Protein AF-A0A9D7HA13-F1 (afdb_monomer_lite)

Sequence (121 aa):
MLIRTLSVSSLLALLVPLTSACHSDDDHSHTSTFASCTAIIDACHPVDVGAGAIHDCHEAAHNATKEDDCAPKKATCVALCAAAGDGGAAADGAHSHAPADAALSVDAHDAAHAEDAAHSH

Structure (mmCIF, N/CA/C/O backbone):
data_AF-A0A9D7HA13-F1
#
_entry.id   AF-A0A9D7HA13-F1
#
loop_
_atom_site.group_PDB
_atom_site.id
_atom_site.type_symbol
_atom_site.label_atom_id
_atom_site.label_alt_id
_atom_site.label_comp_id
_atom_site.label_asym_id
_atom_site.label_entity_id
_atom_site.label_seq_id
_atom_site.pdbx_PDB_ins_code
_atom_site.Cartn_x
_atom_site.Cartn_y
_atom_site.Cartn_z
_atom_site.occupancy
_atom_site.B_iso_or_equiv
_atom_site.auth_seq_id
_atom_site.auth_comp_id
_atom_site.auth_asym_id
_atom_site.auth_atom_id
_atom_site.pdbx_PDB_model_num
ATOM 1 N N . MET A 1 1 ? -15.795 -51.499 35.881 1.00 47.88 1 MET A N 1
ATOM 2 C CA . MET A 1 1 ? -14.369 -51.705 36.213 1.00 47.88 1 MET A CA 1
ATOM 3 C C . MET A 1 1 ? -13.764 -50.340 36.509 1.00 47.88 1 MET A C 1
ATOM 5 O O . MET A 1 1 ? -13.631 -49.543 35.595 1.00 47.88 1 MET A O 1
ATOM 9 N N . LEU A 1 2 ? -13.525 -50.039 37.791 1.00 56.94 2 LEU A N 1
ATOM 10 C CA . LEU A 1 2 ? -12.894 -48.801 38.265 1.00 56.94 2 LEU A CA 1
ATOM 11 C C . LEU A 1 2 ? -11.391 -49.046 38.444 1.00 56.94 2 LEU A C 1
ATOM 13 O O . LEU A 1 2 ? -11.026 -49.949 39.198 1.00 56.94 2 LEU A O 1
ATOM 17 N N . ILE A 1 3 ? -10.530 -48.247 37.808 1.00 55.91 3 ILE A N 1
ATOM 18 C CA . ILE A 1 3 ? -9.073 -48.337 37.991 1.00 55.91 3 ILE A CA 1
ATOM 19 C C . ILE A 1 3 ? -8.544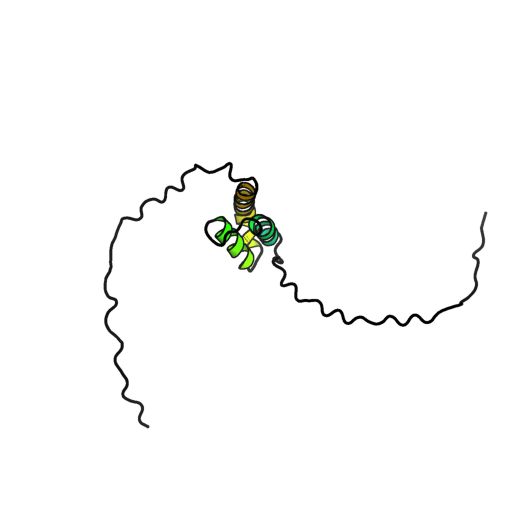 -47.024 38.582 1.00 55.91 3 ILE A C 1
ATOM 21 O O . ILE A 1 3 ? -8.319 -46.035 37.900 1.00 55.91 3 ILE A O 1
ATOM 25 N N . ARG A 1 4 ? -8.448 -47.083 39.912 1.00 63.69 4 ARG A N 1
ATOM 26 C CA . ARG A 1 4 ? -7.498 -46.489 40.866 1.00 63.69 4 ARG A CA 1
ATOM 27 C C . ARG A 1 4 ? -6.578 -45.354 40.387 1.00 63.69 4 ARG A C 1
ATOM 29 O O . ARG A 1 4 ? -5.593 -45.566 39.690 1.00 63.69 4 ARG A O 1
ATOM 36 N N . THR A 1 5 ? -6.843 -44.189 40.969 1.00 64.94 5 THR A N 1
ATOM 37 C CA . THR A 1 5 ? -5.931 -43.068 41.216 1.00 64.94 5 THR A CA 1
ATOM 38 C C . THR A 1 5 ? -4.673 -43.512 41.971 1.00 64.94 5 THR A C 1
ATOM 40 O O . THR A 1 5 ? -4.780 -44.033 43.085 1.00 64.94 5 THR A O 1
ATOM 43 N N . LEU A 1 6 ? -3.490 -43.259 41.408 1.00 60.09 6 LEU A N 1
ATOM 44 C CA . LEU A 1 6 ? -2.219 -43.321 42.130 1.00 60.09 6 LEU A CA 1
ATOM 45 C C . LEU A 1 6 ? -1.764 -41.903 42.467 1.00 60.09 6 LEU A C 1
ATOM 47 O O . LEU A 1 6 ? -1.550 -41.059 41.602 1.00 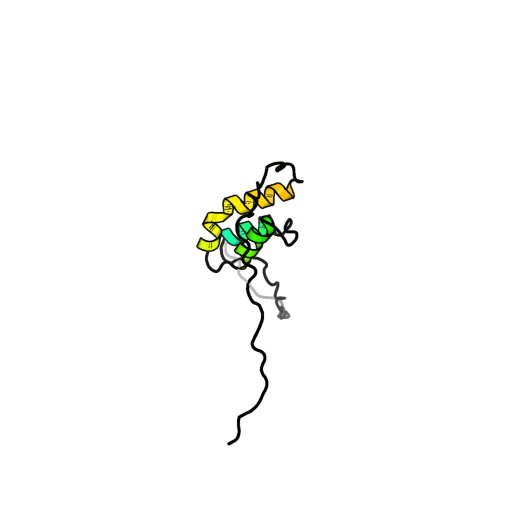60.09 6 LEU A O 1
ATOM 51 N N . SER A 1 7 ? -1.691 -41.688 43.773 1.00 66.25 7 SER A N 1
ATOM 52 C CA . SER A 1 7 ? -1.091 -40.561 44.463 1.00 66.25 7 SER A CA 1
ATOM 53 C C . SER A 1 7 ? 0.420 -40.784 44.605 1.00 66.25 7 SER A C 1
ATOM 55 O O . SER A 1 7 ? 0.874 -41.929 44.590 1.00 66.25 7 SER A O 1
ATOM 57 N N . VAL A 1 8 ? 1.132 -39.684 44.861 1.00 54.50 8 VAL A N 1
ATOM 58 C CA . VAL A 1 8 ? 2.224 -39.531 45.844 1.00 54.50 8 VAL A CA 1
ATOM 59 C C . VAL A 1 8 ? 3.491 -38.886 45.258 1.00 54.50 8 VAL A C 1
ATOM 61 O O . VAL A 1 8 ? 4.299 -39.507 44.581 1.00 54.50 8 VAL A O 1
ATOM 64 N N . SER A 1 9 ? 3.637 -37.627 45.678 1.00 48.59 9 SER A N 1
ATOM 65 C CA . SER A 1 9 ? 4.848 -36.947 46.153 1.00 48.59 9 SER A CA 1
ATOM 66 C C . SER A 1 9 ? 5.964 -36.561 45.192 1.00 48.59 9 SER A C 1
ATOM 68 O O . SER A 1 9 ? 6.802 -37.362 44.797 1.00 48.59 9 SER A O 1
ATOM 70 N N . SER A 1 10 ? 6.043 -35.237 45.023 1.00 62.81 10 SER A N 1
ATOM 71 C CA . SER A 1 10 ? 7.190 -34.403 45.399 1.00 62.81 10 SER A CA 1
ATOM 72 C C . SER A 1 10 ? 8.556 -35.071 45.366 1.00 62.81 10 SER A C 1
ATOM 74 O O . SER A 1 10 ? 8.919 -35.749 46.322 1.00 62.81 10 SER A O 1
ATOM 76 N N . LEU A 1 11 ? 9.363 -34.719 44.368 1.00 53.91 11 LEU A N 1
ATOM 77 C CA . LEU A 1 11 ? 10.794 -34.486 44.542 1.00 53.91 11 LEU A CA 1
ATOM 78 C C . LEU A 1 11 ? 11.316 -33.663 43.350 1.00 53.91 11 LEU A C 1
ATOM 80 O O . LEU A 1 11 ? 11.063 -34.034 42.211 1.00 53.91 11 LEU A O 1
ATOM 84 N N . LEU A 1 12 ? 12.112 -32.628 43.656 1.00 51.53 12 LEU A N 1
ATOM 85 C CA . LEU A 1 12 ? 13.052 -31.916 42.766 1.00 51.53 12 LEU A CA 1
ATOM 86 C C . LEU A 1 12 ? 12.430 -31.044 41.649 1.00 51.53 12 LEU A C 1
ATOM 88 O O . LEU A 1 12 ? 11.527 -31.457 40.948 1.00 51.53 12 LEU A O 1
ATOM 92 N N . ALA A 1 13 ? 12.886 -29.828 41.360 1.00 57.66 13 ALA A N 1
ATOM 93 C CA . ALA A 1 13 ? 14.067 -29.091 41.784 1.00 57.66 13 ALA A CA 1
ATOM 94 C C . ALA A 1 13 ? 13.825 -27.590 41.547 1.00 57.66 13 ALA A C 1
ATOM 96 O O . ALA A 1 13 ? 13.042 -27.208 40.678 1.00 57.66 13 ALA A O 1
ATOM 97 N N . LEU A 1 14 ? 14.537 -26.756 42.309 1.00 56.94 14 LEU A N 1
ATOM 98 C CA . LEU A 1 14 ? 14.735 -25.341 42.013 1.00 56.94 14 LEU A CA 1
ATOM 99 C C . LEU A 1 14 ? 15.149 -25.155 40.545 1.00 56.94 14 LEU A C 1
ATOM 101 O O . LEU A 1 14 ? 16.270 -25.487 40.168 1.00 56.94 14 LEU A O 1
ATOM 105 N N . LEU A 1 15 ? 14.271 -24.560 39.749 1.00 62.31 15 LEU A N 1
ATOM 106 C CA . LEU A 1 15 ? 14.618 -23.931 38.484 1.00 62.31 15 LEU A CA 1
ATOM 107 C C . LEU A 1 15 ? 14.308 -22.450 38.653 1.00 62.31 15 LEU A C 1
ATOM 109 O O . LEU A 1 15 ? 13.154 -22.041 38.611 1.00 62.31 15 LEU A O 1
ATOM 113 N N . VAL A 1 16 ? 15.354 -21.671 38.928 1.00 65.44 16 VAL A N 1
ATOM 114 C CA . VAL A 1 16 ? 15.344 -20.213 38.791 1.00 65.44 16 VAL A CA 1
ATOM 115 C C . VAL A 1 16 ? 15.286 -19.939 37.290 1.00 65.44 16 VAL A C 1
ATOM 117 O O . VAL A 1 16 ? 16.287 -20.197 36.615 1.00 65.44 16 VAL A O 1
ATOM 120 N N . PRO A 1 17 ? 14.166 -19.455 36.723 1.00 59.09 17 PRO A N 1
ATOM 121 C CA . PRO A 1 17 ? 14.233 -18.932 35.381 1.00 59.09 17 PRO A CA 1
ATOM 122 C C . PRO A 1 17 ? 14.938 -17.584 35.505 1.00 59.09 17 PRO A C 1
ATOM 124 O O . PRO A 1 17 ? 14.449 -16.669 36.167 1.00 59.09 17 PRO A O 1
ATOM 127 N N . LEU A 1 18 ? 16.118 -17.478 34.893 1.00 61.81 18 LEU A N 1
ATOM 128 C CA . LEU A 1 18 ? 16.647 -16.194 34.455 1.00 61.81 18 LEU A CA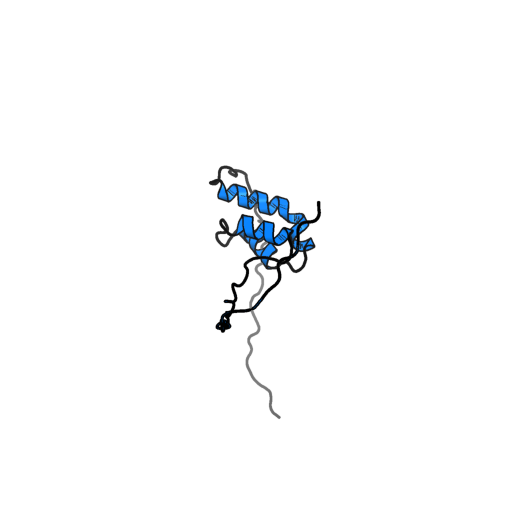 1
ATOM 129 C C . LEU A 1 18 ? 15.515 -15.513 33.682 1.00 61.81 18 LEU A C 1
ATOM 131 O O . LEU A 1 18 ? 15.216 -15.898 32.551 1.00 61.81 18 LEU A O 1
ATOM 135 N N . THR A 1 19 ? 14.843 -14.549 34.308 1.00 60.66 19 THR A N 1
ATOM 136 C CA . THR A 1 19 ? 13.893 -13.679 33.625 1.00 60.66 19 THR A CA 1
ATOM 137 C C . THR A 1 19 ? 14.718 -12.786 32.719 1.00 60.66 19 THR A C 1
ATOM 139 O O . THR A 1 19 ? 15.175 -11.714 33.111 1.00 60.66 19 THR A O 1
ATOM 142 N N . SER A 1 20 ? 14.982 -13.316 31.529 1.00 59.50 20 SER A N 1
ATOM 143 C CA . SER A 1 20 ? 15.472 -12.594 30.375 1.00 59.50 20 SER A CA 1
ATOM 144 C C . SER A 1 20 ? 14.594 -11.361 30.211 1.00 59.50 20 SER A C 1
ATOM 146 O O . SER A 1 20 ? 13.430 -11.465 29.826 1.00 59.50 20 SER A O 1
ATOM 148 N N . ALA A 1 21 ? 15.138 -10.198 30.559 1.00 58.53 21 ALA A N 1
ATOM 149 C CA . ALA A 1 21 ? 14.624 -8.929 30.088 1.00 58.53 21 ALA A CA 1
ATOM 150 C C . ALA A 1 21 ? 14.884 -8.901 28.579 1.00 58.53 21 ALA A C 1
ATOM 152 O O . ALA A 1 21 ? 15.905 -8.395 28.121 1.00 58.53 21 ALA A O 1
ATOM 153 N N . CYS A 1 22 ? 13.989 -9.526 27.816 1.00 65.25 22 CYS A N 1
ATOM 154 C CA . CYS A 1 22 ? 13.874 -9.286 26.392 1.00 65.25 22 CYS A CA 1
ATOM 155 C C . CYS A 1 22 ? 13.481 -7.812 26.244 1.00 65.25 22 CYS A C 1
ATOM 157 O O . CYS A 1 22 ? 12.306 -7.464 26.343 1.00 65.25 22 CYS A O 1
ATOM 159 N N . HIS A 1 23 ? 14.481 -6.944 26.068 1.00 50.97 23 HIS A N 1
ATOM 160 C CA . HIS A 1 23 ? 14.303 -5.741 25.267 1.00 50.97 23 HIS A CA 1
ATOM 161 C C . HIS A 1 23 ? 13.752 -6.255 23.940 1.00 50.97 23 HIS A C 1
ATOM 163 O O . HIS A 1 23 ? 14.453 -6.947 23.207 1.00 50.97 23 HIS A O 1
ATOM 169 N N . SER A 1 24 ? 12.452 -6.072 23.731 1.00 56.72 24 SER A N 1
ATOM 170 C CA . SER A 1 24 ? 11.879 -6.259 22.410 1.00 56.72 24 SER A CA 1
ATOM 171 C C . SER A 1 24 ? 12.469 -5.117 21.609 1.00 56.72 24 SER A C 1
ATOM 173 O O . SER A 1 24 ? 12.150 -3.963 21.887 1.00 56.72 24 SER A O 1
ATOM 175 N N . ASP A 1 25 ? 13.435 -5.442 20.752 1.00 55.94 25 ASP A N 1
ATOM 176 C CA . ASP A 1 25 ? 13.831 -4.570 19.661 1.00 55.94 25 ASP A CA 1
ATOM 177 C C . ASP A 1 25 ? 12.541 -4.009 19.064 1.00 55.94 25 ASP A C 1
ATOM 179 O O . ASP A 1 25 ? 11.591 -4.746 18.782 1.00 55.94 25 ASP A O 1
ATOM 183 N N . ASP A 1 26 ? 12.484 -2.687 19.000 1.00 54.34 26 ASP A N 1
ATOM 184 C CA . ASP A 1 26 ? 11.445 -1.931 18.328 1.00 54.34 26 ASP A CA 1
ATOM 185 C C . ASP A 1 26 ? 11.609 -2.229 16.826 1.00 54.34 26 ASP A C 1
ATOM 187 O O . ASP A 1 26 ? 12.143 -1.431 16.058 1.00 54.34 26 ASP A O 1
ATOM 191 N N . ASP A 1 27 ? 11.223 -3.439 16.410 1.00 54.41 27 ASP A N 1
ATOM 192 C CA . ASP A 1 27 ? 10.917 -3.779 15.028 1.00 54.41 27 ASP A CA 1
ATOM 193 C C . ASP A 1 27 ? 9.762 -2.855 14.656 1.00 54.41 27 ASP A C 1
ATOM 195 O O . ASP A 1 27 ? 8.587 -3.164 14.892 1.00 54.41 27 ASP A O 1
ATOM 199 N N . HIS A 1 28 ? 10.114 -1.660 14.174 1.00 59.69 28 HIS A N 1
ATOM 200 C CA . HIS A 1 28 ? 9.199 -0.693 13.600 1.00 59.69 28 HIS A CA 1
ATOM 201 C C . HIS A 1 28 ? 8.429 -1.416 12.509 1.00 59.69 28 HIS A C 1
ATOM 203 O O . HIS A 1 28 ? 8.886 -1.569 11.379 1.00 59.69 28 HIS A O 1
ATOM 209 N N . SER A 1 29 ? 7.282 -1.958 12.906 1.00 59.59 29 SER A N 1
ATOM 210 C CA . SER A 1 29 ? 6.519 -2.854 12.071 1.00 59.59 29 SER A CA 1
ATOM 211 C C . SER A 1 29 ? 6.090 -2.050 10.862 1.00 59.59 29 SER A C 1
ATOM 213 O O . SER A 1 29 ? 5.279 -1.131 10.972 1.00 59.59 29 SER A O 1
ATOM 215 N N . HIS A 1 30 ? 6.615 -2.421 9.698 1.00 74.25 30 HIS A N 1
ATOM 216 C CA . HIS A 1 30 ? 6.172 -1.948 8.390 1.00 74.25 30 HIS A CA 1
ATOM 217 C C . HIS A 1 30 ? 4.749 -2.450 8.072 1.00 74.25 30 HIS A C 1
ATOM 219 O O . HIS A 1 30 ? 4.413 -2.730 6.932 1.00 74.25 30 HIS A O 1
ATOM 225 N N . THR A 1 31 ? 3.901 -2.607 9.087 1.00 78.25 31 THR A N 1
ATOM 226 C CA . THR A 1 31 ? 2.578 -3.212 9.018 1.00 78.25 31 THR A CA 1
ATOM 227 C C . THR A 1 31 ? 1.571 -2.221 9.573 1.00 78.25 31 THR A C 1
ATOM 229 O O . THR A 1 31 ? 1.779 -1.640 10.639 1.00 78.25 31 THR A O 1
ATOM 232 N N . SER A 1 32 ? 0.451 -2.055 8.882 1.00 89.06 32 SER A N 1
ATOM 233 C CA . SER A 1 32 ? -0.662 -1.256 9.379 1.00 89.06 32 SER A CA 1
ATOM 234 C C . SER A 1 32 ? -1.528 -2.072 10.350 1.00 89.06 32 SER A C 1
ATOM 236 O O . SER A 1 32 ? -1.580 -3.302 10.293 1.00 89.06 32 SER A O 1
ATOM 238 N N . THR A 1 33 ? -2.269 -1.403 11.233 1.00 93.62 33 THR A N 1
ATOM 239 C CA . THR A 1 33 ? -3.333 -2.050 12.028 1.00 93.62 33 THR A CA 1
ATOM 240 C C . THR A 1 33 ? -4.596 -2.318 11.199 1.00 93.62 33 THR A C 1
ATOM 242 O O . THR A 1 33 ? -5.502 -3.023 11.646 1.00 93.62 33 THR A O 1
ATOM 245 N N . PHE A 1 34 ? -4.652 -1.773 9.982 1.00 96.44 34 PHE A N 1
ATOM 246 C CA . PHE A 1 34 ? -5.760 -1.869 9.040 1.00 96.44 34 PHE A CA 1
ATOM 247 C C . PHE A 1 34 ? -5.490 -2.971 8.013 1.00 96.44 34 PHE A C 1
ATOM 249 O O . PHE A 1 34 ? -4.506 -2.928 7.270 1.00 96.44 34 PHE A O 1
ATOM 256 N N . ALA A 1 35 ? -6.369 -3.973 7.956 1.00 97.06 35 ALA A N 1
ATOM 257 C CA . ALA A 1 35 ? -6.167 -5.177 7.152 1.00 97.06 35 ALA A CA 1
ATOM 258 C C . ALA A 1 35 ? -6.029 -4.883 5.649 1.00 97.06 35 ALA A C 1
ATOM 260 O O . ALA A 1 35 ? -5.302 -5.590 4.942 1.00 97.06 35 ALA A O 1
ATOM 261 N N . SER A 1 36 ? -6.718 -3.861 5.130 1.00 98.25 36 SER A N 1
ATOM 262 C CA . SER A 1 36 ? -6.539 -3.468 3.729 1.00 98.25 36 SER A CA 1
ATOM 263 C C . SER A 1 36 ? -5.214 -2.770 3.483 1.00 98.25 36 SER A C 1
ATOM 265 O O . SER A 1 36 ? -4.600 -3.034 2.454 1.00 98.25 36 SER A O 1
ATOM 267 N N . CYS A 1 37 ? -4.760 -1.925 4.408 1.00 98.00 37 CYS A N 1
ATOM 268 C CA . CYS A 1 37 ? -3.481 -1.237 4.271 1.00 98.00 37 CYS A CA 1
ATOM 269 C C . CYS A 1 37 ? -2.315 -2.228 4.331 1.00 98.00 37 CYS A C 1
ATOM 271 O O . CYS A 1 37 ? -1.455 -2.195 3.459 1.00 98.00 37 CYS A O 1
ATOM 273 N N . THR A 1 38 ? -2.329 -3.172 5.276 1.00 97.19 38 THR A N 1
ATOM 274 C CA . THR A 1 38 ? -1.292 -4.215 5.380 1.00 97.19 38 THR A CA 1
ATOM 275 C C . THR A 1 38 ? -1.199 -5.050 4.112 1.00 97.19 38 THR A C 1
ATOM 277 O O . THR A 1 38 ? -0.110 -5.252 3.598 1.00 97.19 38 THR A O 1
ATOM 280 N N . ALA A 1 39 ? -2.334 -5.432 3.521 1.00 97.44 39 ALA A N 1
ATOM 281 C CA . ALA A 1 39 ? -2.324 -6.158 2.254 1.00 97.44 39 ALA A CA 1
ATOM 282 C C . ALA A 1 39 ? -1.716 -5.353 1.086 1.00 97.44 39 ALA A C 1
ATOM 284 O O . ALA A 1 39 ? -1.133 -5.952 0.187 1.00 97.44 39 ALA A O 1
ATOM 285 N N . ILE A 1 40 ? -1.868 -4.022 1.074 1.00 97.75 40 ILE A N 1
ATOM 286 C CA . ILE A 1 40 ? -1.210 -3.159 0.081 1.00 97.75 40 ILE A CA 1
ATOM 287 C C . ILE A 1 40 ? 0.295 -3.099 0.359 1.00 97.75 40 ILE A C 1
ATOM 289 O O . ILE A 1 40 ? 1.074 -3.311 -0.565 1.00 97.75 40 ILE A O 1
ATOM 293 N N . ILE A 1 41 ? 0.698 -2.846 1.610 1.00 96.69 41 ILE A N 1
ATOM 294 C CA . ILE A 1 41 ? 2.115 -2.751 1.991 1.00 96.69 41 ILE A CA 1
ATOM 295 C C . ILE A 1 41 ? 2.836 -4.061 1.663 1.00 96.69 41 ILE A C 1
ATOM 297 O O . ILE A 1 41 ? 3.813 -4.031 0.927 1.00 96.69 41 ILE A O 1
ATOM 301 N N . ASP A 1 42 ? 2.306 -5.209 2.085 1.00 96.00 42 ASP A N 1
ATOM 302 C CA . ASP A 1 42 ? 2.919 -6.521 1.839 1.00 96.00 42 ASP A CA 1
ATOM 303 C C . ASP A 1 42 ? 3.100 -6.817 0.340 1.00 96.00 42 ASP A C 1
ATOM 305 O O . ASP A 1 42 ? 4.098 -7.412 -0.067 1.00 96.00 42 ASP A O 1
ATOM 309 N N . ALA A 1 43 ? 2.141 -6.401 -0.495 1.00 96.44 43 ALA A N 1
ATOM 310 C CA . ALA A 1 43 ? 2.207 -6.609 -1.939 1.00 96.44 43 ALA A CA 1
ATOM 311 C C . ALA A 1 43 ? 3.199 -5.660 -2.629 1.00 96.44 43 ALA A C 1
ATOM 313 O O . ALA A 1 43 ? 3.859 -6.058 -3.587 1.00 96.44 43 ALA A O 1
ATOM 314 N N . CYS A 1 44 ? 3.277 -4.406 -2.179 1.00 96.81 44 CYS A N 1
ATOM 315 C CA . CYS A 1 44 ? 4.030 -3.350 -2.854 1.00 96.81 44 CYS A CA 1
ATOM 316 C C . CYS A 1 44 ? 5.457 -3.183 -2.333 1.00 96.81 44 CYS A C 1
ATOM 318 O O . CYS A 1 44 ? 6.345 -2.891 -3.125 1.00 96.81 44 CYS A O 1
ATOM 320 N N . HIS A 1 45 ? 5.708 -3.420 -1.046 1.00 95.88 45 HIS A N 1
ATOM 321 C CA . HIS A 1 45 ? 7.013 -3.213 -0.415 1.00 95.88 45 HIS A CA 1
ATOM 322 C C . HIS A 1 45 ? 8.181 -3.917 -1.139 1.00 95.88 45 HIS A C 1
ATOM 324 O O . HIS A 1 45 ? 9.221 -3.288 -1.319 1.00 95.88 45 HIS A O 1
ATOM 330 N N . PRO A 1 46 ? 8.054 -5.170 -1.630 1.00 95.31 46 PRO A N 1
ATOM 331 C CA . PRO A 1 46 ? 9.160 -5.842 -2.321 1.00 95.31 46 PRO A CA 1
ATOM 332 C C . PRO A 1 46 ? 9.488 -5.275 -3.712 1.00 95.31 46 PRO A C 1
ATOM 334 O O . PRO A 1 46 ? 10.557 -5.563 -4.247 1.00 95.31 46 PRO A O 1
ATOM 337 N N . VAL A 1 47 ? 8.556 -4.536 -4.324 1.00 95.94 47 VAL A N 1
ATOM 338 C CA . VAL A 1 47 ? 8.642 -4.042 -5.712 1.00 95.94 47 VAL A CA 1
ATOM 339 C C . VAL A 1 47 ? 8.645 -2.517 -5.805 1.00 95.94 47 VAL A C 1
ATOM 341 O O . VAL A 1 47 ? 8.784 -1.971 -6.900 1.00 95.94 47 VAL A O 1
ATOM 344 N N . ASP A 1 48 ? 8.488 -1.820 -4.681 1.00 95.81 48 ASP A N 1
ATOM 345 C CA . ASP A 1 48 ? 8.553 -0.369 -4.629 1.00 95.81 48 ASP A CA 1
ATOM 346 C C . ASP A 1 48 ? 10.000 0.116 -4.792 1.00 95.81 48 ASP A C 1
ATOM 348 O O . ASP A 1 48 ? 10.893 -0.214 -4.014 1.00 95.81 48 ASP A O 1
ATOM 352 N N . VAL A 1 49 ? 10.222 0.933 -5.821 1.00 95.50 49 VAL A N 1
ATOM 353 C CA . VAL A 1 49 ? 11.518 1.545 -6.147 1.00 95.50 49 VAL A CA 1
ATOM 354 C C . VAL A 1 49 ? 11.632 2.993 -5.657 1.00 95.50 49 VAL A C 1
ATOM 356 O O . VAL A 1 49 ? 12.606 3.674 -5.980 1.00 95.50 49 VAL A O 1
ATOM 359 N N . GLY A 1 50 ? 10.643 3.477 -4.899 1.00 95.31 50 GLY A N 1
ATOM 360 C CA . GLY A 1 50 ? 10.609 4.825 -4.329 1.00 95.31 50 GLY A CA 1
ATOM 361 C C . GLY A 1 50 ? 9.994 5.889 -5.242 1.00 95.31 50 GLY A C 1
ATOM 362 O O . GLY A 1 50 ? 10.179 7.079 -4.996 1.00 95.31 50 GLY A O 1
ATOM 363 N N . ALA A 1 51 ? 9.320 5.494 -6.328 1.00 95.19 51 ALA A N 1
ATOM 364 C CA . ALA A 1 51 ? 8.619 6.417 -7.222 1.00 95.19 51 ALA A CA 1
ATOM 365 C C . ALA A 1 51 ? 7.504 5.738 -8.040 1.00 95.19 51 ALA A C 1
ATOM 367 O O . ALA A 1 51 ? 7.518 4.529 -8.277 1.00 95.19 51 ALA A O 1
ATOM 368 N N . GLY A 1 52 ? 6.570 6.550 -8.545 1.00 96.19 52 GLY A N 1
ATOM 369 C CA . GLY A 1 52 ? 5.491 6.123 -9.439 1.00 96.19 52 GLY A CA 1
ATOM 370 C C . GLY A 1 52 ? 4.305 5.481 -8.717 1.00 96.19 52 GLY A C 1
ATOM 371 O O . GLY A 1 52 ? 4.221 5.476 -7.496 1.00 96.19 52 GLY A O 1
ATOM 372 N N . ALA A 1 53 ? 3.380 4.903 -9.486 1.00 97.12 53 ALA A N 1
ATOM 373 C CA . ALA A 1 53 ? 2.088 4.458 -8.956 1.00 97.12 53 ALA A CA 1
ATOM 374 C C . ALA A 1 53 ? 2.183 3.355 -7.878 1.00 97.12 53 ALA A C 1
ATOM 376 O O . ALA A 1 53 ? 1.315 3.271 -7.011 1.00 97.12 53 ALA A O 1
ATOM 377 N N . ILE A 1 54 ? 3.224 2.513 -7.914 1.00 97.38 54 ILE A N 1
ATOM 378 C CA . ILE A 1 54 ? 3.481 1.508 -6.866 1.00 97.38 54 ILE A CA 1
ATOM 379 C C . ILE A 1 54 ? 3.878 2.197 -5.561 1.00 97.38 54 ILE A C 1
ATOM 381 O O . ILE A 1 54 ? 3.300 1.889 -4.520 1.00 97.38 54 ILE A O 1
ATOM 385 N N . HIS A 1 55 ? 4.799 3.161 -5.636 1.00 97.75 55 HIS A N 1
ATOM 386 C CA . HIS A 1 55 ? 5.209 3.969 -4.493 1.00 97.75 55 HIS A CA 1
ATOM 387 C C . HIS A 1 55 ? 4.030 4.745 -3.908 1.00 97.75 55 HIS A C 1
ATOM 389 O O . HIS A 1 55 ? 3.801 4.702 -2.706 1.00 97.75 55 HIS A O 1
ATOM 395 N N . ASP A 1 56 ? 3.201 5.359 -4.756 1.00 98.06 56 ASP A N 1
ATOM 396 C CA . ASP A 1 56 ? 2.011 6.088 -4.307 1.00 98.06 56 ASP A CA 1
ATOM 397 C C . ASP A 1 56 ? 1.029 5.171 -3.554 1.00 98.06 56 ASP A C 1
ATOM 399 O O . ASP A 1 56 ? 0.431 5.573 -2.553 1.00 98.06 56 ASP A O 1
ATOM 403 N N . CYS A 1 57 ? 0.862 3.923 -4.008 1.00 98.12 57 CYS A N 1
ATOM 404 C CA . CYS A 1 57 ? 0.064 2.914 -3.309 1.00 98.12 57 CYS A CA 1
ATOM 405 C C . CYS A 1 57 ? 0.687 2.502 -1.966 1.00 98.12 57 CYS A C 1
ATOM 407 O O . CYS A 1 57 ? -0.035 2.412 -0.969 1.00 98.12 57 CYS A O 1
ATOM 409 N N . HIS A 1 58 ? 2.000 2.264 -1.937 1.00 97.50 58 HIS A N 1
ATOM 410 C CA . HIS A 1 58 ? 2.750 1.897 -0.735 1.00 97.50 58 HIS A CA 1
ATOM 411 C C . HIS A 1 58 ? 2.693 3.008 0.325 1.00 97.50 58 HIS A C 1
ATOM 413 O O . HIS A 1 58 ? 2.245 2.768 1.449 1.00 97.50 58 HIS A O 1
ATOM 419 N N . GLU A 1 59 ? 3.010 4.244 -0.056 1.00 97.19 59 GLU A N 1
ATOM 420 C CA . GLU A 1 59 ? 2.998 5.407 0.834 1.00 97.19 59 GLU A CA 1
ATOM 421 C C . GLU A 1 59 ? 1.590 5.758 1.311 1.00 97.19 59 GLU A C 1
ATOM 423 O O . GLU A 1 59 ? 1.395 6.114 2.474 1.00 97.19 59 GLU A O 1
ATOM 428 N N . ALA A 1 60 ? 0.572 5.630 0.454 1.00 97.12 60 ALA A N 1
ATOM 429 C CA . ALA A 1 60 ? -0.808 5.846 0.880 1.00 97.12 60 ALA A CA 1
ATOM 430 C C . ALA A 1 60 ? -1.236 4.852 1.970 1.00 97.12 60 ALA A C 1
ATOM 432 O O . ALA A 1 60 ? -2.009 5.222 2.852 1.00 97.12 60 ALA A O 1
ATOM 433 N N . ALA A 1 61 ? -0.747 3.610 1.922 1.00 96.94 61 ALA A N 1
ATOM 434 C CA . ALA A 1 61 ? -1.042 2.607 2.938 1.00 96.94 61 ALA A CA 1
ATOM 435 C C . ALA A 1 61 ? -0.249 2.832 4.239 1.00 96.94 61 ALA A C 1
ATOM 437 O O . ALA A 1 61 ? -0.800 2.602 5.317 1.00 96.94 61 ALA A O 1
ATOM 438 N N . HIS A 1 62 ? 0.988 3.338 4.159 1.00 95.88 62 HIS A N 1
ATOM 439 C CA . HIS A 1 62 ? 1.765 3.758 5.333 1.00 95.88 62 HIS A CA 1
ATOM 440 C C . HIS A 1 62 ? 1.164 4.974 6.046 1.00 95.88 62 HIS A C 1
ATOM 442 O O . HIS A 1 62 ? 1.140 5.018 7.274 1.00 95.88 62 HIS A O 1
ATOM 448 N N . ASN A 1 63 ? 0.640 5.936 5.285 1.00 96.19 63 ASN A N 1
ATOM 449 C CA . ASN A 1 63 ? 0.078 7.180 5.817 1.00 96.19 63 ASN A CA 1
ATOM 450 C C . ASN A 1 63 ? -1.419 7.086 6.168 1.00 96.19 63 ASN A C 1
ATOM 452 O O . ASN A 1 63 ? -2.025 8.077 6.583 1.00 96.19 63 ASN A O 1
ATOM 456 N N . ALA A 1 64 ? -2.038 5.918 5.990 1.00 96.94 64 ALA A N 1
ATOM 457 C CA . ALA A 1 64 ? -3.448 5.713 6.285 1.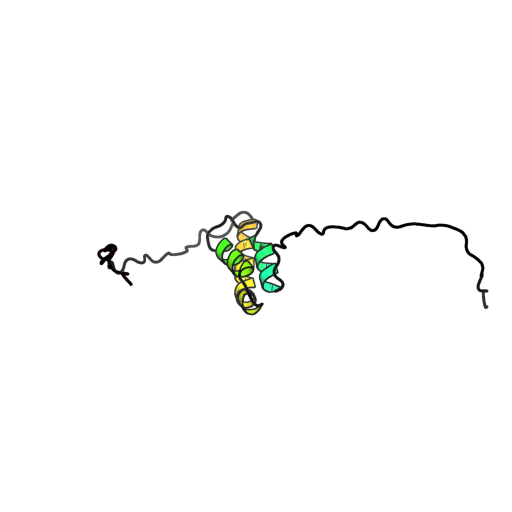00 96.94 64 ALA A CA 1
ATOM 458 C C . ALA A 1 64 ? -3.733 5.791 7.789 1.00 96.94 64 ALA A C 1
ATOM 460 O O . ALA A 1 64 ? -3.035 5.206 8.617 1.00 96.94 64 ALA A O 1
ATOM 461 N N . THR A 1 65 ? -4.824 6.468 8.141 1.00 97.06 65 THR A N 1
ATOM 462 C CA . THR A 1 65 ? -5.243 6.657 9.544 1.00 97.06 65 THR A CA 1
ATOM 463 C C . THR A 1 65 ? -6.471 5.828 9.913 1.00 97.06 65 THR A C 1
ATOM 465 O O . THR A 1 65 ? -6.836 5.748 11.088 1.00 97.06 65 THR A O 1
ATOM 468 N N . LYS A 1 66 ? -7.111 5.206 8.917 1.00 97.50 66 LYS A N 1
ATOM 469 C CA . LYS A 1 66 ? -8.285 4.335 9.050 1.00 97.50 66 LYS A CA 1
ATOM 470 C C . LYS A 1 66 ? -8.383 3.363 7.872 1.00 97.50 66 LYS A C 1
ATOM 472 O O . LYS A 1 66 ? -7.895 3.640 6.781 1.00 97.50 66 LYS A O 1
ATOM 477 N N . GLU A 1 67 ? -9.096 2.256 8.069 1.00 97.44 67 GLU A N 1
ATOM 478 C CA . GLU A 1 67 ? -9.326 1.226 7.040 1.00 97.44 67 GLU A CA 1
ATOM 479 C C . GLU A 1 67 ? -9.962 1.791 5.756 1.00 97.44 67 GLU A C 1
ATOM 481 O O . GLU A 1 67 ? -9.584 1.386 4.657 1.00 97.44 67 GLU A O 1
ATOM 486 N N . ASP A 1 68 ? -10.867 2.770 5.876 1.00 98.19 68 ASP A N 1
ATOM 487 C CA . ASP A 1 68 ? -11.516 3.433 4.733 1.00 98.19 68 ASP A CA 1
ATOM 488 C C . ASP A 1 68 ? -10.539 4.170 3.805 1.00 98.19 68 ASP A C 1
ATOM 490 O O . ASP A 1 68 ? -10.867 4.408 2.643 1.00 98.19 68 ASP A O 1
ATOM 494 N N . ASP A 1 69 ? -9.337 4.509 4.278 1.00 97.75 69 ASP A N 1
ATOM 495 C CA . ASP A 1 69 ? -8.323 5.138 3.432 1.00 97.75 69 ASP A CA 1
ATOM 496 C C . ASP A 1 69 ? -7.742 4.118 2.430 1.00 97.75 69 ASP A C 1
ATOM 498 O O . ASP A 1 69 ? -7.388 4.487 1.311 1.00 97.75 69 ASP A O 1
ATOM 502 N N . CYS A 1 70 ? -7.696 2.826 2.786 1.00 98.19 70 CYS A N 1
ATOM 503 C CA . CYS A 1 70 ? -7.075 1.759 1.987 1.00 98.19 70 CYS A CA 1
ATOM 504 C C . CYS A 1 70 ? -8.080 0.822 1.314 1.00 98.19 70 CYS A C 1
ATOM 506 O O . CYS A 1 70 ? -7.854 0.391 0.180 1.00 98.19 70 CYS A O 1
ATOM 508 N N . ALA A 1 71 ? -9.183 0.487 1.985 1.00 98.38 71 ALA A N 1
ATOM 509 C CA . ALA A 1 71 ? -10.142 -0.509 1.507 1.00 98.38 71 ALA A CA 1
ATOM 510 C C . ALA A 1 71 ? -10.657 -0.236 0.078 1.00 98.38 71 ALA A C 1
ATOM 512 O O . ALA A 1 71 ? -10.656 -1.172 -0.727 1.00 98.38 71 ALA A O 1
ATOM 513 N N . PRO A 1 72 ? -10.994 1.012 -0.315 1.00 98.50 72 PRO A N 1
ATOM 514 C CA . PRO A 1 72 ? -11.473 1.297 -1.670 1.00 98.50 72 PRO A CA 1
ATOM 515 C C . PRO A 1 72 ? -10.416 1.094 -2.763 1.00 98.50 72 PRO A C 1
ATOM 517 O O . PRO A 1 72 ? -10.767 0.829 -3.910 1.00 98.50 72 PRO A O 1
ATOM 520 N N . LYS A 1 73 ? -9.124 1.226 -2.430 1.00 97.88 73 LYS A N 1
ATOM 521 C CA . LYS A 1 73 ? -8.015 1.151 -3.397 1.00 97.88 73 LYS A CA 1
ATOM 522 C C . LYS A 1 73 ? -7.231 -0.160 -3.346 1.00 97.88 73 LYS A C 1
ATOM 524 O O . LYS A 1 73 ? -6.449 -0.426 -4.255 1.00 97.88 73 LYS A O 1
ATOM 529 N N . LYS A 1 74 ? -7.470 -0.994 -2.328 1.00 98.12 74 LYS A N 1
ATOM 530 C CA . LYS A 1 74 ? -6.767 -2.261 -2.086 1.00 98.12 74 LYS A CA 1
ATOM 531 C C . LYS A 1 74 ? -6.645 -3.119 -3.338 1.00 98.12 74 LYS A C 1
ATOM 533 O O . LYS A 1 74 ? -5.539 -3.504 -3.694 1.00 98.12 74 LYS A O 1
ATOM 538 N N . ALA A 1 75 ? -7.765 -3.415 -3.998 1.00 98.38 75 ALA A N 1
ATOM 539 C CA . ALA A 1 75 ? -7.770 -4.311 -5.153 1.00 98.38 75 ALA A CA 1
ATOM 540 C C . ALA A 1 75 ? -6.879 -3.784 -6.290 1.00 98.38 75 ALA A C 1
ATOM 542 O O . ALA A 1 75 ? -6.074 -4.534 -6.836 1.00 98.38 75 ALA A O 1
ATOM 543 N N . THR A 1 76 ? -6.980 -2.488 -6.596 1.00 98.00 76 THR A N 1
ATOM 544 C CA . THR A 1 76 ? -6.176 -1.837 -7.635 1.00 98.00 76 THR A CA 1
ATOM 545 C C . THR A 1 76 ? -4.693 -1.821 -7.273 1.00 98.00 76 THR A C 1
ATOM 547 O O . THR A 1 76 ? -3.870 -2.222 -8.090 1.00 98.00 76 THR A O 1
ATOM 550 N N . CYS A 1 77 ? -4.346 -1.406 -6.050 1.00 98.25 77 CYS A N 1
ATOM 551 C CA . CYS A 1 77 ? -2.952 -1.327 -5.611 1.00 98.25 77 CYS A CA 1
ATOM 552 C C . CYS A 1 77 ? -2.279 -2.704 -5.559 1.00 98.25 77 CYS A C 1
ATOM 554 O O . CYS A 1 77 ? -1.180 -2.869 -6.076 1.00 98.25 77 CYS A O 1
ATOM 556 N N . VAL A 1 78 ? -2.954 -3.719 -5.011 1.00 97.88 78 VAL A N 1
ATOM 557 C CA . VAL A 1 78 ? -2.405 -5.084 -4.952 1.00 97.88 78 VAL A CA 1
ATOM 558 C C . VAL A 1 78 ? -2.182 -5.652 -6.356 1.00 97.88 78 VAL A C 1
ATOM 560 O O . VAL A 1 78 ? -1.139 -6.249 -6.606 1.00 97.88 78 VAL A O 1
ATOM 563 N N . ALA A 1 79 ? -3.118 -5.442 -7.288 1.00 97.25 79 ALA A N 1
ATOM 564 C CA . ALA A 1 79 ? -2.958 -5.907 -8.667 1.00 97.25 79 ALA A CA 1
ATOM 565 C C . ALA A 1 79 ? -1.779 -5.226 -9.382 1.00 97.25 79 ALA A C 1
ATOM 567 O O . ALA A 1 79 ? -1.029 -5.893 -10.094 1.00 97.25 79 ALA A O 1
ATOM 568 N N . LEU A 1 80 ? -1.597 -3.918 -9.166 1.00 96.31 80 LEU A N 1
ATOM 569 C CA . LEU A 1 80 ? -0.479 -3.153 -9.719 1.00 96.31 80 LEU A CA 1
ATOM 570 C C . LEU A 1 80 ? 0.871 -3.714 -9.247 1.00 96.31 80 LEU A C 1
ATOM 572 O O . LEU A 1 80 ? 1.769 -3.941 -10.055 1.00 96.31 80 LEU A O 1
ATOM 576 N N . CYS A 1 81 ? 0.997 -3.965 -7.945 1.00 96.62 81 CYS A N 1
ATOM 577 C CA . CYS A 1 81 ? 2.241 -4.430 -7.340 1.00 96.62 81 CYS A CA 1
ATOM 578 C C . CYS A 1 81 ? 2.550 -5.896 -7.686 1.00 96.62 81 CYS A C 1
ATOM 580 O O . CYS A 1 81 ? 3.694 -6.224 -8.002 1.00 96.62 81 CYS A O 1
ATOM 582 N N . ALA A 1 82 ? 1.531 -6.761 -7.745 1.00 95.31 82 ALA A N 1
ATOM 583 C CA . ALA A 1 82 ? 1.694 -8.140 -8.208 1.00 95.31 82 ALA A CA 1
ATOM 584 C C . ALA A 1 82 ? 2.235 -8.203 -9.650 1.00 95.31 82 ALA A C 1
ATOM 586 O O . ALA A 1 82 ? 3.200 -8.916 -9.917 1.00 95.31 82 ALA A O 1
ATOM 587 N N . ALA A 1 83 ? 1.693 -7.381 -10.558 1.00 94.06 83 ALA A N 1
ATOM 588 C CA . ALA A 1 83 ? 2.138 -7.339 -11.952 1.00 94.06 83 ALA A CA 1
ATOM 589 C C . ALA A 1 83 ? 3.617 -6.929 -12.112 1.00 94.06 83 ALA A C 1
ATOM 591 O O . ALA A 1 83 ? 4.287 -7.378 -13.046 1.00 94.06 83 ALA A O 1
ATOM 592 N N . ALA A 1 84 ? 4.141 -6.099 -11.204 1.00 91.94 84 ALA A N 1
ATOM 593 C CA . ALA A 1 84 ? 5.556 -5.734 -11.186 1.00 91.94 84 ALA A CA 1
ATOM 594 C C . ALA A 1 84 ? 6.455 -6.872 -10.673 1.00 91.94 84 ALA A C 1
ATOM 596 O O . ALA A 1 84 ? 7.552 -7.063 -11.201 1.00 91.94 84 ALA A O 1
ATOM 597 N N . GLY A 1 85 ? 5.984 -7.655 -9.696 1.00 86.00 85 GLY A N 1
ATOM 598 C CA . GLY A 1 85 ? 6.715 -8.800 -9.138 1.00 86.00 85 GLY A CA 1
ATOM 599 C C . GLY A 1 85 ? 6.851 -9.980 -10.105 1.00 86.00 85 GLY A C 1
ATOM 600 O O . GLY A 1 85 ? 7.869 -10.669 -10.096 1.00 86.00 85 GLY A O 1
ATOM 601 N N . ASP A 1 86 ? 5.879 -10.163 -11.001 1.00 80.62 86 ASP A N 1
ATOM 602 C CA . ASP A 1 86 ? 5.864 -11.246 -11.996 1.00 80.62 86 ASP A CA 1
ATOM 603 C C . ASP A 1 86 ? 6.799 -11.008 -13.208 1.00 80.62 86 ASP A C 1
ATOM 605 O O . ASP A 1 86 ? 6.745 -11.732 -14.204 1.00 80.62 86 ASP A O 1
ATOM 609 N N . GLY A 1 87 ? 7.689 -10.008 -13.147 1.00 63.22 87 GLY A N 1
ATOM 610 C CA . GLY A 1 87 ? 8.698 -9.761 -14.184 1.00 63.22 87 GLY A CA 1
ATOM 611 C C . GLY A 1 87 ? 8.234 -8.875 -15.344 1.00 63.22 87 GLY A C 1
ATOM 612 O O . GLY A 1 87 ? 8.816 -8.936 -16.426 1.00 63.22 87 GLY A O 1
ATOM 613 N N . GLY A 1 88 ? 7.216 -8.031 -15.134 1.00 58.28 88 GLY A N 1
ATOM 614 C CA . GLY A 1 88 ? 6.902 -6.924 -16.046 1.00 58.28 88 GLY A CA 1
ATOM 615 C C . GLY A 1 88 ? 6.257 -7.326 -17.376 1.00 58.28 88 GLY A C 1
ATOM 616 O O . GLY A 1 88 ? 6.488 -6.675 -18.390 1.00 58.28 88 GLY A O 1
ATOM 617 N N . ALA A 1 89 ? 5.426 -8.371 -17.403 1.00 51.88 89 ALA A N 1
ATOM 618 C CA . ALA A 1 89 ? 4.736 -8.786 -18.631 1.00 51.88 89 ALA A CA 1
ATOM 619 C C . ALA A 1 89 ? 3.506 -7.928 -19.005 1.00 51.88 89 ALA A C 1
ATOM 621 O O . ALA A 1 89 ? 2.848 -8.212 -20.005 1.00 51.88 89 ALA A O 1
ATOM 622 N N . ALA A 1 90 ? 3.174 -6.874 -18.254 1.00 54.00 90 ALA A N 1
ATOM 623 C CA . ALA A 1 90 ? 2.043 -6.012 -18.589 1.00 54.00 90 ALA A CA 1
ATOM 624 C C . ALA A 1 90 ? 2.301 -4.544 -18.227 1.00 54.00 90 ALA A C 1
ATOM 626 O O . ALA A 1 90 ? 2.037 -4.136 -17.102 1.00 54.00 90 ALA A O 1
ATOM 627 N N . ALA A 1 91 ? 2.789 -3.755 -19.194 1.00 53.06 91 ALA A N 1
ATOM 628 C CA . ALA A 1 91 ? 2.098 -2.548 -19.675 1.00 53.06 91 ALA A CA 1
ATOM 629 C C . ALA A 1 91 ? 2.969 -1.719 -20.644 1.00 53.06 91 ALA A C 1
ATOM 631 O O . ALA A 1 91 ? 3.307 -0.569 -20.372 1.00 53.06 91 ALA A O 1
ATOM 632 N N . ASP A 1 92 ? 3.202 -2.231 -21.856 1.00 51.62 92 ASP A N 1
ATOM 633 C CA . ASP A 1 92 ? 3.162 -1.366 -23.044 1.00 51.62 92 ASP A CA 1
ATOM 634 C C . ASP A 1 92 ? 1.697 -0.943 -23.245 1.00 51.62 92 ASP A C 1
ATOM 636 O O . ASP A 1 92 ? 0.940 -1.529 -24.017 1.00 51.62 92 ASP A O 1
ATOM 640 N N . GLY A 1 93 ? 1.245 -0.002 -22.423 1.00 49.59 93 GLY A N 1
ATOM 641 C CA . GLY A 1 93 ? -0.174 0.289 -22.250 1.00 49.59 93 GLY A CA 1
ATOM 642 C C . GLY A 1 93 ? -0.406 1.686 -21.708 1.00 49.59 93 GLY A C 1
ATOM 643 O O . GLY A 1 93 ? -1.083 1.848 -20.704 1.00 49.59 93 GLY A O 1
ATOM 644 N N . ALA A 1 94 ? 0.203 2.670 -22.370 1.00 49.91 94 ALA A N 1
ATOM 645 C CA . ALA A 1 94 ? -0.278 4.043 -22.482 1.00 49.91 94 ALA A CA 1
ATOM 646 C C . ALA A 1 94 ? -0.971 4.625 -21.231 1.00 49.91 94 ALA A C 1
ATOM 648 O O . ALA A 1 94 ? -2.187 4.809 -21.202 1.00 49.91 94 ALA A O 1
ATOM 649 N N . HIS A 1 95 ? -0.178 5.084 -20.261 1.00 48.66 95 HIS A N 1
ATOM 650 C CA . HIS A 1 95 ? -0.515 6.375 -19.668 1.00 48.66 95 HIS A CA 1
ATOM 651 C C . HIS A 1 95 ? -0.244 7.427 -20.743 1.00 48.66 95 HIS A C 1
ATOM 65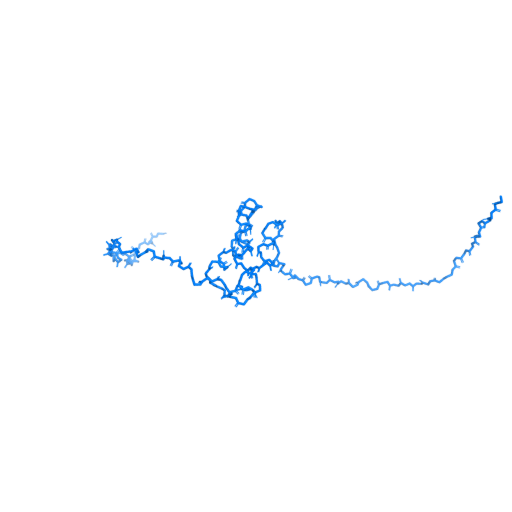3 O O . HIS A 1 95 ? 0.873 7.918 -20.905 1.00 48.66 95 HIS A O 1
ATOM 659 N N . SER A 1 96 ? -1.272 7.745 -21.529 1.00 47.94 96 SER A N 1
ATOM 660 C CA . SER A 1 96 ? -1.323 9.029 -22.210 1.00 47.94 96 SER A CA 1
ATOM 661 C C . SER A 1 96 ? -1.336 10.097 -21.119 1.00 47.94 96 SER A C 1
ATOM 663 O O . SER A 1 96 ? -2.394 10.493 -20.635 1.00 47.94 96 SER A O 1
ATOM 665 N N . HIS A 1 97 ? -0.148 10.553 -20.717 1.00 54.69 97 HIS A N 1
ATOM 666 C CA . HIS A 1 97 ? 0.008 11.919 -20.254 1.00 54.69 97 HIS A CA 1
ATOM 667 C C . HIS A 1 97 ? -0.538 12.791 -21.382 1.00 54.69 97 HIS A C 1
ATOM 669 O O . HIS A 1 97 ? 0.115 12.990 -22.406 1.00 54.69 97 HIS A O 1
ATOM 675 N N . ALA A 1 98 ? -1.785 13.235 -21.230 1.00 53.41 98 ALA A N 1
ATOM 676 C CA . ALA A 1 98 ? -2.262 14.377 -21.978 1.00 53.41 98 ALA A CA 1
ATOM 677 C C . ALA A 1 98 ? -1.233 15.492 -21.746 1.00 53.41 98 ALA A C 1
ATOM 679 O O . ALA A 1 98 ? -0.891 15.749 -20.584 1.00 53.41 98 ALA A O 1
ATOM 680 N N . PRO A 1 99 ? -0.683 16.109 -22.800 1.00 49.72 99 PRO A N 1
ATOM 681 C CA . PRO A 1 99 ? 0.191 17.238 -22.596 1.00 49.72 99 PRO A CA 1
ATOM 682 C C . PRO A 1 99 ? -0.649 18.348 -21.959 1.00 49.72 99 PRO A C 1
ATOM 684 O O . PRO A 1 99 ? -1.622 18.837 -22.532 1.00 49.72 99 PRO A O 1
ATOM 687 N N . ALA A 1 100 ? -0.311 18.707 -20.724 1.00 58.91 100 ALA A N 1
ATOM 688 C CA . ALA A 1 100 ? -0.779 19.938 -20.115 1.00 58.91 100 ALA A CA 1
ATOM 689 C C . ALA A 1 100 ? 0.021 21.102 -20.722 1.00 58.91 100 ALA A C 1
ATOM 691 O O . ALA A 1 100 ? 0.778 21.778 -20.033 1.00 58.91 100 ALA A O 1
ATOM 692 N N . ASP A 1 101 ? -0.124 21.322 -22.029 1.00 58.16 101 ASP A N 1
ATOM 693 C CA . ASP A 1 101 ? 0.199 22.591 -22.669 1.00 58.16 101 ASP A CA 1
ATOM 694 C C . ASP A 1 101 ? -1.085 23.398 -22.861 1.00 58.16 101 ASP A C 1
ATOM 696 O O . ASP A 1 101 ? -1.627 23.561 -23.950 1.00 58.16 101 ASP A O 1
ATOM 700 N N . ALA A 1 102 ? -1.550 23.982 -21.758 1.00 54.94 102 ALA A N 1
ATOM 701 C CA . ALA A 1 102 ? -2.274 25.239 -21.823 1.00 54.94 102 ALA A CA 1
ATOM 702 C C . ALA A 1 102 ? -2.014 26.066 -20.560 1.00 54.94 102 ALA A C 1
ATOM 704 O O . ALA A 1 102 ? -2.406 25.691 -19.461 1.00 54.94 102 ALA A O 1
ATOM 705 N N . ALA A 1 103 ? -1.410 27.231 -20.801 1.00 55.16 103 ALA A N 1
ATOM 706 C CA . ALA A 1 103 ? -1.261 28.384 -19.918 1.00 55.16 103 ALA A CA 1
ATOM 707 C C . ALA A 1 103 ? -0.072 28.386 -18.939 1.00 55.16 103 ALA A C 1
ATOM 709 O O . ALA A 1 103 ? -0.193 28.232 -17.728 1.00 55.16 103 ALA A O 1
ATOM 710 N N . LEU A 1 104 ? 1.082 28.745 -19.509 1.00 55.44 104 LEU A N 1
ATOM 711 C CA . LEU A 1 104 ? 1.860 29.912 -19.075 1.00 55.44 104 LEU A CA 1
ATOM 712 C C . LEU A 1 104 ? 1.076 30.885 -18.170 1.00 55.44 104 LEU A C 1
ATOM 714 O O . LEU A 1 104 ? 0.117 31.516 -18.612 1.00 55.44 104 LEU A O 1
ATOM 718 N N . SER A 1 105 ? 1.568 31.087 -16.952 1.00 50.69 105 SER A N 1
ATOM 719 C CA . SER A 1 105 ? 1.598 32.389 -16.273 1.00 50.69 105 SER A CA 1
ATOM 720 C C . SER A 1 105 ? 2.767 32.356 -15.294 1.00 50.69 105 SER A C 1
ATOM 722 O O . SER A 1 105 ? 2.641 31.990 -14.129 1.00 50.69 105 SER A O 1
ATOM 724 N N . VAL A 1 106 ? 3.943 32.647 -15.844 1.00 59.62 106 VAL A N 1
ATOM 725 C CA . VAL A 1 106 ? 5.135 33.016 -15.089 1.00 59.62 106 VAL A CA 1
ATOM 726 C C . VAL A 1 106 ? 4.967 34.500 -14.792 1.00 59.62 106 VAL A C 1
ATOM 728 O O . VAL A 1 106 ? 5.288 35.319 -15.643 1.00 59.62 106 VAL A O 1
ATOM 731 N N . ASP A 1 107 ? 4.435 34.846 -13.624 1.00 55.06 107 ASP A N 1
ATOM 732 C CA . ASP A 1 107 ? 4.411 36.232 -13.164 1.00 55.06 107 ASP A CA 1
ATOM 733 C C . ASP A 1 107 ? 4.778 36.313 -11.676 1.00 55.06 107 ASP A C 1
ATOM 735 O O . ASP A 1 107 ? 4.097 35.778 -10.805 1.00 55.06 107 ASP A O 1
ATOM 739 N N . ALA A 1 108 ? 5.887 37.021 -11.449 1.00 57.72 108 ALA A N 1
ATOM 740 C CA . ALA A 1 108 ? 6.315 37.693 -10.225 1.00 57.72 108 ALA A CA 1
ATOM 741 C C . ALA A 1 108 ? 6.687 36.836 -8.998 1.00 57.72 108 ALA A C 1
ATOM 743 O O . ALA A 1 108 ? 5.960 36.747 -8.011 1.00 57.72 108 ALA A O 1
ATOM 744 N N . HIS A 1 109 ? 7.929 36.346 -9.007 1.00 56.34 109 HIS A N 1
ATOM 745 C CA . HIS A 1 109 ? 8.752 36.268 -7.797 1.00 56.34 109 HIS A CA 1
ATOM 746 C C . HIS A 1 109 ? 9.714 37.469 -7.810 1.00 56.34 109 HIS A C 1
ATOM 748 O O . HIS A 1 109 ? 10.846 37.357 -8.270 1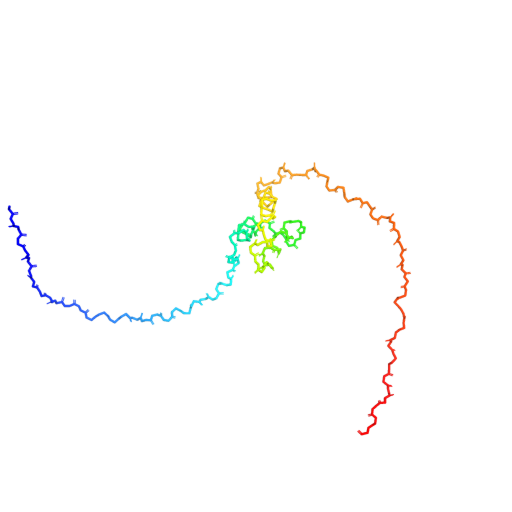.00 56.34 109 HIS A O 1
ATOM 754 N N . ASP A 1 110 ? 9.236 38.638 -7.385 1.00 56.25 110 ASP A N 1
ATOM 755 C CA . ASP A 1 110 ? 10.089 39.770 -7.009 1.00 56.25 110 ASP A CA 1
ATOM 756 C C . ASP A 1 110 ? 9.355 40.657 -5.989 1.00 56.25 110 ASP A C 1
ATOM 758 O O . ASP A 1 110 ? 8.145 40.850 -6.089 1.00 56.25 110 ASP A O 1
ATOM 762 N N . ALA A 1 111 ? 10.121 41.188 -5.034 1.00 55.28 111 ALA A N 1
ATOM 763 C CA . ALA A 1 111 ? 9.748 42.104 -3.950 1.00 55.28 111 ALA A CA 1
ATOM 764 C C . ALA A 1 111 ? 9.086 41.508 -2.685 1.00 55.28 111 ALA A C 1
ATOM 766 O O . ALA A 1 111 ? 7.871 41.539 -2.522 1.00 55.28 111 ALA A O 1
ATOM 767 N N . ALA A 1 112 ? 9.918 41.091 -1.718 1.00 54.84 112 ALA A N 1
ATOM 768 C CA . ALA A 1 112 ? 9.964 41.715 -0.380 1.00 54.84 112 ALA A CA 1
ATOM 769 C C . ALA A 1 112 ? 10.965 41.001 0.555 1.00 54.84 112 ALA A C 1
ATOM 771 O O . ALA A 1 112 ? 10.583 40.263 1.458 1.00 54.84 112 ALA A O 1
ATOM 772 N N . HIS A 1 113 ? 12.258 41.282 0.388 1.00 53.66 113 HIS A N 1
ATOM 773 C CA . HIS A 1 113 ? 13.203 41.266 1.507 1.00 53.66 113 HIS A CA 1
ATOM 774 C C . HIS A 1 113 ? 13.738 42.690 1.667 1.00 53.66 113 HIS A C 1
ATOM 776 O O . HIS A 1 113 ? 14.733 43.068 1.060 1.00 53.66 113 HIS A O 1
ATOM 782 N N . ALA A 1 114 ? 13.015 43.489 2.450 1.00 55.16 114 ALA A N 1
ATOM 783 C CA . ALA A 1 114 ? 13.503 44.740 3.012 1.00 55.16 114 ALA A CA 1
ATOM 784 C C . ALA A 1 114 ? 13.588 44.552 4.534 1.00 55.16 114 ALA A C 1
ATOM 786 O O . ALA A 1 114 ? 12.586 44.612 5.240 1.00 55.16 114 ALA A O 1
ATOM 787 N N . GLU A 1 115 ? 14.772 44.130 4.969 1.00 53.44 115 GLU A N 1
ATOM 788 C CA . GLU A 1 115 ? 15.631 44.851 5.916 1.00 53.44 115 GLU A CA 1
ATOM 789 C C . GLU A 1 115 ? 14.917 45.541 7.100 1.00 53.44 115 GLU A C 1
ATOM 791 O O . GLU A 1 115 ? 14.258 46.569 6.961 1.00 53.44 115 GLU A O 1
ATOM 796 N N . ASP A 1 116 ? 15.104 44.946 8.280 1.00 55.94 116 ASP A N 1
ATOM 797 C CA . ASP A 1 116 ? 15.671 45.587 9.474 1.00 55.94 116 ASP A CA 1
ATOM 798 C C . ASP A 1 116 ? 15.549 47.123 9.579 1.00 55.94 116 ASP A C 1
ATOM 800 O O . ASP A 1 116 ? 16.302 47.863 8.953 1.00 55.94 116 ASP A O 1
ATOM 804 N N . ALA A 1 117 ? 14.622 47.593 10.421 1.00 59.91 117 ALA A N 1
ATOM 805 C CA . ALA A 1 117 ? 14.827 48.698 11.367 1.00 59.91 117 ALA A CA 1
ATOM 806 C C . ALA A 1 117 ? 13.492 49.079 12.023 1.00 59.91 117 ALA A C 1
ATOM 808 O O . ALA A 1 117 ? 12.696 49.801 11.431 1.00 59.91 117 ALA A O 1
ATOM 809 N N . ALA A 1 118 ? 13.265 48.607 13.254 1.00 61.31 118 ALA A N 1
ATOM 810 C CA . ALA A 1 118 ? 12.609 49.339 14.350 1.00 61.31 118 ALA A CA 1
ATOM 811 C C . ALA A 1 118 ? 11.985 48.361 15.352 1.00 61.31 118 ALA A C 1
ATOM 813 O O . ALA A 1 118 ? 10.824 47.988 15.228 1.00 61.31 118 ALA A O 1
ATOM 814 N N . HIS A 1 119 ? 12.739 48.005 16.389 1.00 61.62 119 HIS A N 1
ATOM 815 C CA . HIS A 1 119 ? 12.179 47.798 17.725 1.00 61.62 119 HIS A CA 1
ATOM 816 C C . HIS A 1 119 ? 13.139 48.437 18.732 1.00 61.62 119 HIS A C 1
ATOM 818 O O . HIS A 1 119 ? 14.012 47.793 19.305 1.00 61.62 119 HIS A O 1
ATOM 824 N N . SER A 1 120 ? 12.978 49.750 18.895 1.00 66.88 120 SER A N 1
ATOM 825 C CA . SER A 1 120 ? 13.253 50.421 20.164 1.00 66.88 120 SER A CA 1
ATOM 826 C C . SER A 1 120 ? 12.016 50.248 21.036 1.00 66.88 120 SER A C 1
ATOM 828 O O . SER A 1 120 ? 10.923 50.523 20.546 1.00 66.88 120 SER A O 1
ATOM 830 N N . HIS A 1 121 ? 12.191 49.789 22.275 1.00 59.38 121 HIS A N 1
ATOM 831 C CA . HIS A 1 121 ? 11.693 50.383 23.526 1.00 59.38 121 HIS A CA 1
ATOM 832 C C . HIS A 1 121 ? 11.886 49.401 24.684 1.00 59.38 121 HIS A C 1
ATOM 834 O O . HIS A 1 121 ? 11.375 48.264 24.596 1.00 59.38 121 HIS A O 1
#

Foldseek 3Di:
DDDDDDDDDDDDDDDDPPPPPPPPPPPVPLADPAPLLRLLLVLLVVQDPCDDPSNVSNVQSVPDPDNVSRVVCSVVSNVVSNCRVVPNPDDVDDPPPPPPPDDDDPDDPDDDDDDDDDDDD

Secondary structure (DSSP, 8-state):
----PPP-------------------------SSHHHHHHHHHHTTT--SSHHHHHHHHHHHS-SSHHHHTTTHHHHHHHHHHHHTTS-S-------------------------------

Radius of gyration: 30.77 Å; chains: 1; bounding box: 31×102×69 Å

pLDDT: mean 74.97, std 19.95, range [47.88, 98.5]